Protein AF-A0A6P0VVQ8-F1 (afdb_monomer_lite)

pLDDT: mean 95.33, std 3.58, range [81.12, 98.12]

Sequence (46 aa):
MPEKILVVDDEPDLEILIRQKFRKQIRQKQLEFTFAHNGVEALEVL

Structure (mmCIF, N/CA/C/O backbone):
data_AF-A0A6P0VVQ8-F1
#
_entry.id   AF-A0A6P0VVQ8-F1
#
loop_
_atom_site.group_PDB
_atom_site.id
_atom_site.type_symbol
_atom_site.label_atom_id
_atom_site.label_alt_id
_atom_site.label_comp_id
_atom_site.label_asym_id
_atom_site.label_entity_id
_atom_site.label_seq_id
_atom_site.pdbx_PDB_ins_code
_atom_site.Cartn_x
_atom_site.Cartn_y
_atom_site.Cartn_z
_atom_site.occupancy
_atom_site.B_iso_or_equiv
_atom_site.auth_seq_id
_atom_site.auth_comp_id
_atom_site.auth_asym_id
_atom_site.auth_atom_id
_atom_site.pdbx_PDB_model_num
ATOM 1 N N . MET A 1 1 ? -18.107 -2.875 0.547 1.00 81.12 1 MET A N 1
ATOM 2 C CA . MET A 1 1 ? -16.815 -3.397 0.056 1.00 81.12 1 MET A CA 1
ATOM 3 C C . MET A 1 1 ? -15.825 -2.260 0.200 1.00 81.12 1 MET A C 1
ATOM 5 O O . MET A 1 1 ? -16.250 -1.151 -0.097 1.00 81.12 1 MET A O 1
ATOM 9 N N . PRO A 1 2 ? -14.616 -2.488 0.733 1.00 90.38 2 PRO A N 1
ATOM 10 C CA . PRO A 1 2 ? -13.632 -1.419 0.858 1.00 90.38 2 PRO A CA 1
ATOM 11 C C . PRO A 1 2 ? -13.231 -0.882 -0.517 1.00 90.38 2 PRO A C 1
ATOM 13 O O . PRO A 1 2 ? -13.173 -1.652 -1.481 1.00 90.38 2 PRO A O 1
ATOM 16 N N . GLU A 1 3 ? -12.933 0.411 -0.611 1.00 96.31 3 GLU A N 1
ATOM 17 C CA . GLU A 1 3 ? -12.283 0.963 -1.794 1.00 96.31 3 GLU A CA 1
ATOM 18 C C . GLU A 1 3 ? -10.849 0.422 -1.883 1.00 96.31 3 GLU A C 1
ATOM 20 O O . GLU A 1 3 ? -10.075 0.507 -0.924 1.00 96.31 3 GLU A O 1
ATOM 25 N N . LYS A 1 4 ? -10.499 -0.148 -3.041 1.00 95.69 4 LYS A N 1
ATOM 26 C CA . LYS A 1 4 ? -9.155 -0.663 -3.315 1.00 95.69 4 LYS A CA 1
ATOM 27 C C . LYS A 1 4 ? -8.285 0.438 -3.903 1.00 95.69 4 LYS A C 1
ATOM 29 O O . LYS A 1 4 ? -8.673 1.072 -4.882 1.00 95.69 4 LYS A O 1
ATOM 34 N N . ILE A 1 5 ? -7.116 0.647 -3.313 1.00 96.62 5 ILE A N 1
ATOM 35 C CA . ILE A 1 5 ? -6.152 1.669 -3.710 1.00 96.62 5 ILE A CA 1
ATOM 36 C C . ILE A 1 5 ? -4.819 0.985 -3.997 1.00 96.62 5 ILE A C 1
ATOM 38 O O . ILE A 1 5 ? -4.236 0.361 -3.113 1.00 96.62 5 ILE A O 1
ATOM 42 N N . LEU A 1 6 ? -4.331 1.135 -5.226 1.00 96.69 6 LEU A N 1
ATOM 43 C CA . LEU A 1 6 ? -2.972 0.770 -5.608 1.00 96.69 6 LEU A CA 1
ATOM 44 C C . LEU A 1 6 ? -2.090 2.018 -5.544 1.00 96.69 6 LEU A C 1
ATOM 46 O O . LEU A 1 6 ? -2.388 3.023 -6.189 1.00 96.69 6 LEU A O 1
ATOM 50 N N . VAL A 1 7 ? -1.023 1.950 -4.758 1.00 96.00 7 VAL A N 1
ATOM 51 C CA . VAL A 1 7 ? 0.009 2.986 -4.676 1.00 96.00 7 VAL A CA 1
ATOM 52 C C . VAL A 1 7 ? 1.250 2.471 -5.395 1.00 96.00 7 VAL A C 1
ATOM 54 O O . VA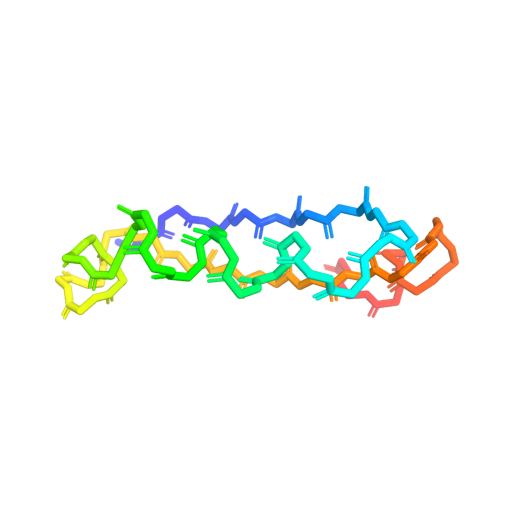L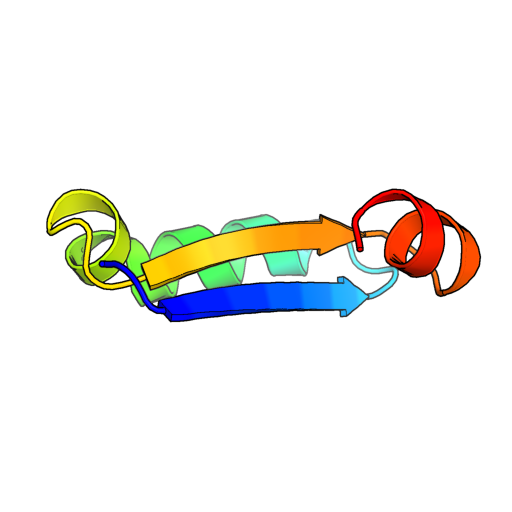 A 1 7 ? 1.692 1.358 -5.121 1.00 96.00 7 VAL A O 1
ATOM 57 N N . VAL A 1 8 ? 1.791 3.270 -6.314 1.00 96.19 8 VAL A N 1
ATOM 58 C CA . VAL A 1 8 ? 2.969 2.917 -7.116 1.00 96.19 8 VAL A CA 1
ATOM 59 C C . VAL A 1 8 ? 4.034 3.979 -6.896 1.00 96.19 8 VAL A C 1
ATOM 61 O O . VAL A 1 8 ? 3.836 5.115 -7.323 1.00 96.19 8 VAL A O 1
ATOM 64 N N . ASP A 1 9 ? 5.112 3.622 -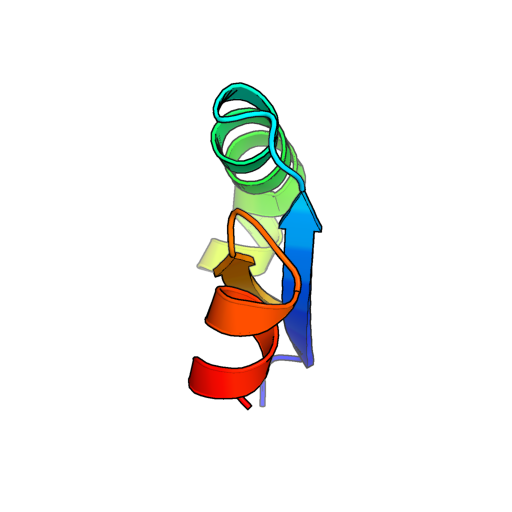6.205 1.00 96.69 9 ASP A N 1
ATOM 65 C CA . ASP A 1 9 ? 6.179 4.548 -5.814 1.00 96.69 9 ASP A CA 1
ATOM 66 C C . ASP A 1 9 ? 7.456 3.775 -5.446 1.00 96.69 9 ASP A C 1
ATOM 68 O O . ASP A 1 9 ? 7.372 2.711 -4.828 1.00 96.69 9 ASP A O 1
ATOM 72 N N . ASP A 1 10 ? 8.630 4.279 -5.824 1.00 94.81 10 ASP A N 1
ATOM 73 C CA . ASP A 1 10 ? 9.919 3.623 -5.583 1.00 94.81 10 ASP A CA 1
ATOM 74 C C . ASP A 1 10 ? 10.482 3.864 -4.168 1.00 94.81 10 ASP A C 1
ATOM 76 O O . ASP A 1 10 ? 11.441 3.196 -3.768 1.00 94.81 10 ASP A O 1
ATOM 80 N N . GLU A 1 11 ? 9.867 4.741 -3.368 1.00 95.75 11 GLU A N 1
ATOM 81 C CA . GLU A 1 11 ? 10.279 5.018 -1.993 1.00 95.75 11 GLU A CA 1
ATOM 82 C C . GLU A 1 11 ? 9.644 4.038 -0.975 1.00 95.75 11 GLU A C 1
ATOM 84 O O . GLU A 1 11 ? 8.429 4.055 -0.742 1.00 95.75 11 GLU A O 1
ATOM 89 N N . PRO A 1 12 ? 10.437 3.217 -0.253 1.00 86.38 12 PRO A N 1
ATOM 90 C CA . PRO A 1 12 ? 9.906 2.238 0.705 1.00 86.38 12 PRO A CA 1
ATOM 91 C C . PRO A 1 12 ? 9.255 2.880 1.942 1.00 86.38 12 PRO A C 1
ATOM 93 O O . PRO A 1 12 ? 8.351 2.300 2.551 1.00 86.38 12 PRO A O 1
ATOM 96 N N . ASP A 1 13 ? 9.673 4.093 2.311 1.00 94.81 13 ASP A N 1
ATOM 97 C CA . ASP A 1 13 ? 9.115 4.811 3.460 1.00 94.81 13 ASP A CA 1
ATOM 98 C C . ASP A 1 13 ? 7.670 5.281 3.209 1.00 94.81 13 ASP A C 1
ATOM 100 O O . ASP A 1 13 ? 6.897 5.454 4.163 1.00 94.81 13 ASP A O 1
ATOM 104 N N . LEU A 1 14 ? 7.253 5.421 1.942 1.00 95.12 14 LEU A N 1
ATOM 105 C CA . LEU A 1 14 ? 5.900 5.846 1.593 1.00 95.12 14 LEU A CA 1
ATOM 106 C C . LEU A 1 14 ? 4.846 4.850 2.088 1.00 95.12 14 LEU A C 1
ATOM 108 O O . LEU A 1 14 ? 3.819 5.263 2.637 1.00 95.12 14 LEU A O 1
ATOM 112 N N . GLU A 1 15 ? 5.094 3.543 1.957 1.00 95.50 15 GLU A N 1
ATOM 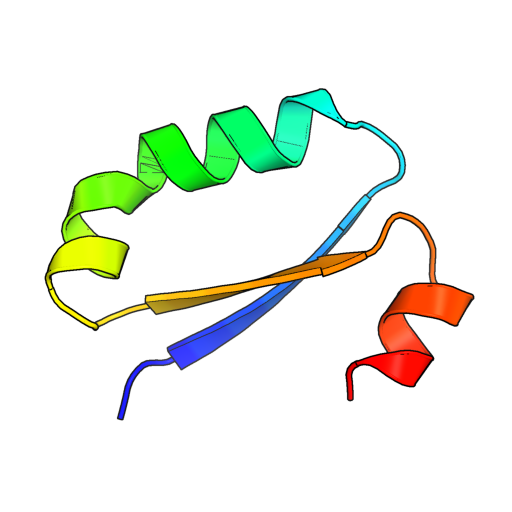113 C CA . GLU A 1 15 ? 4.158 2.516 2.425 1.00 95.50 15 GLU A CA 1
ATOM 114 C C . GLU A 1 15 ? 3.884 2.670 3.927 1.00 95.50 15 GLU A C 1
ATOM 116 O O . GLU A 1 15 ? 2.728 2.657 4.374 1.00 95.50 15 GLU A O 1
ATOM 121 N N . ILE A 1 16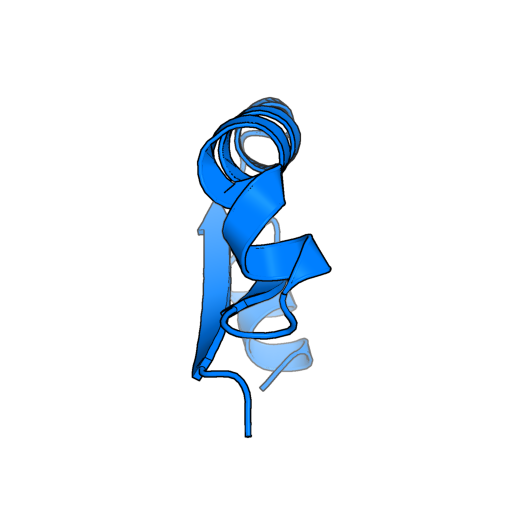 ? 4.942 2.876 4.714 1.00 96.19 16 ILE A N 1
ATOM 122 C CA . ILE A 1 16 ? 4.843 3.055 6.163 1.00 96.19 16 ILE A CA 1
ATOM 123 C C . ILE A 1 16 ? 4.015 4.306 6.479 1.00 96.19 16 ILE A C 1
ATOM 125 O O . ILE A 1 16 ? 3.095 4.242 7.304 1.00 96.19 16 ILE A O 1
ATOM 129 N N . LEU A 1 17 ? 4.283 5.425 5.799 1.00 97.75 17 LEU A N 1
ATOM 130 C CA . LEU A 1 17 ? 3.558 6.684 5.987 1.00 97.75 17 LEU A CA 1
ATOM 131 C C . LEU A 1 17 ? 2.066 6.553 5.646 1.00 97.75 17 LEU A C 1
ATOM 133 O O . LEU A 1 17 ? 1.213 6.991 6.427 1.00 97.75 17 LEU A O 1
ATOM 137 N N . ILE A 1 18 ? 1.724 5.908 4.527 1.00 97.19 18 ILE A N 1
ATOM 138 C CA . ILE A 1 18 ? 0.334 5.675 4.109 1.00 97.19 18 ILE A CA 1
ATOM 139 C C . ILE A 1 18 ? -0.386 4.784 5.124 1.00 97.19 18 ILE A C 1
ATOM 141 O O . ILE A 1 18 ? -1.465 5.139 5.613 1.00 97.19 18 ILE A O 1
ATOM 145 N N . ARG A 1 19 ? 0.223 3.664 5.528 1.00 96.62 19 ARG A N 1
ATOM 146 C CA . ARG A 1 19 ? -0.367 2.763 6.530 1.00 96.62 19 ARG A CA 1
ATOM 147 C C . ARG A 1 19 ? -0.599 3.460 7.866 1.00 96.62 19 ARG A C 1
ATOM 149 O O . ARG A 1 19 ? -1.638 3.242 8.491 1.00 96.62 19 ARG A O 1
ATOM 156 N N . GLN A 1 20 ? 0.331 4.308 8.307 1.00 97.88 20 GLN A N 1
ATOM 157 C CA . GLN A 1 20 ? 0.171 5.090 9.533 1.00 97.88 20 GLN A CA 1
ATOM 158 C C . GLN A 1 20 ? -0.965 6.114 9.407 1.00 97.88 20 GLN A C 1
ATOM 160 O O . GLN A 1 20 ? -1.837 6.166 10.281 1.00 97.88 20 GLN A O 1
ATOM 165 N N . LYS A 1 21 ? -1.003 6.875 8.307 1.00 98.12 21 LYS A N 1
ATOM 166 C CA . LYS A 1 21 ? -2.003 7.924 8.052 1.00 98.12 21 LYS A CA 1
ATOM 167 C C . LYS A 1 21 ? -3.429 7.376 7.970 1.00 98.12 21 LYS A C 1
ATOM 169 O O . LYS A 1 21 ? -4.3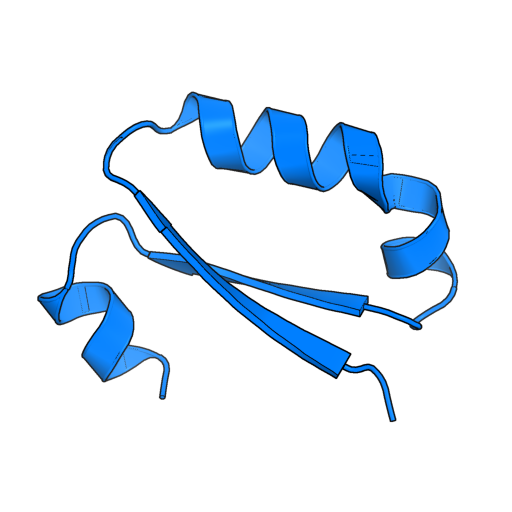45 7.981 8.526 1.00 98.12 21 LYS A O 1
ATOM 174 N N . PHE A 1 22 ? -3.617 6.217 7.336 1.00 97.94 22 PHE A N 1
ATOM 175 C CA . PHE A 1 22 ? -4.936 5.609 7.102 1.00 97.94 22 PHE A CA 1
ATOM 176 C C . PHE A 1 22 ? -5.256 4.427 8.028 1.00 97.94 22 PHE A C 1
ATOM 178 O O . PHE A 1 22 ? -6.214 3.683 7.802 1.00 97.94 22 PHE A O 1
ATOM 185 N N . ARG A 1 23 ? -4.495 4.252 9.119 1.00 97.81 23 ARG A N 1
ATOM 186 C CA . ARG A 1 23 ? -4.626 3.112 10.044 1.00 97.81 23 ARG A CA 1
ATOM 187 C C . ARG A 1 23 ? -6.057 2.882 10.539 1.00 97.81 23 ARG A C 1
ATOM 189 O O . ARG A 1 23 ? -6.470 1.737 10.725 1.00 97.81 23 ARG A O 1
ATOM 196 N N . LYS A 1 24 ? -6.820 3.955 10.785 1.00 98.12 24 LYS A N 1
ATOM 197 C CA . LYS A 1 24 ? -8.211 3.858 11.263 1.00 98.12 24 LYS A CA 1
ATOM 198 C C . LYS A 1 24 ? -9.139 3.302 10.179 1.00 98.12 24 LYS A C 1
ATOM 200 O O . LYS A 1 24 ? -9.897 2.384 10.478 1.00 98.12 24 LYS A O 1
ATOM 205 N N . GLN A 1 25 ? -9.038 3.808 8.953 1.00 98.12 25 GLN A N 1
ATOM 206 C CA . GLN A 1 25 ? -9.846 3.406 7.800 1.00 98.12 25 GLN A CA 1
ATOM 207 C C . GLN A 1 25 ? -9.549 1.964 7.381 1.00 98.12 25 GLN A C 1
ATOM 209 O O . GLN A 1 25 ? -10.478 1.195 7.136 1.00 98.12 25 GLN A O 1
ATOM 214 N N . ILE A 1 26 ? -8.270 1.570 7.399 1.00 96.94 26 ILE A N 1
ATOM 215 C CA . ILE A 1 26 ? -7.839 0.185 7.158 1.00 96.94 26 ILE A CA 1
ATOM 216 C C . ILE A 1 26 ? -8.472 -0.746 8.201 1.00 96.94 26 ILE A C 1
ATOM 218 O O . ILE A 1 26 ? -9.111 -1.740 7.863 1.00 96.94 26 ILE A O 1
ATOM 222 N N . ARG A 1 27 ? -8.384 -0.391 9.492 1.00 96.75 27 ARG A N 1
ATOM 223 C CA . ARG A 1 27 ? -8.986 -1.183 10.580 1.00 96.75 27 ARG A CA 1
ATOM 224 C C . ARG A 1 27 ? -10.512 -1.267 10.481 1.00 96.75 27 ARG A C 1
ATOM 226 O O . ARG A 1 27 ? -11.091 -2.277 10.867 1.00 96.75 27 ARG A O 1
ATOM 233 N N . GLN A 1 28 ? -11.158 -0.215 9.986 1.00 97.81 28 GLN A N 1
ATOM 234 C CA . GLN A 1 28 ? -12.605 -0.163 9.761 1.00 97.81 28 GLN A CA 1
ATOM 235 C C . GLN A 1 28 ? -13.041 -0.841 8.453 1.00 97.81 28 GLN A C 1
ATOM 237 O O . GLN A 1 28 ? -14.234 -0.841 8.163 1.00 97.81 28 GLN A O 1
ATOM 242 N N . LYS A 1 29 ? -12.111 -1.431 7.685 1.00 96.00 29 LYS A N 1
ATOM 243 C CA . LYS A 1 29 ? -12.371 -2.045 6.372 1.00 96.00 29 LYS A CA 1
ATOM 244 C C . LYS A 1 29 ? -13.066 -1.090 5.392 1.00 96.00 29 LYS A C 1
ATOM 246 O O . LYS A 1 29 ? -13.922 -1.512 4.620 1.00 96.00 29 LYS A O 1
ATOM 251 N N . GLN A 1 30 ? -12.716 0.194 5.463 1.00 97.88 30 GLN A N 1
ATOM 252 C CA . GLN A 1 30 ? -13.132 1.201 4.485 1.00 97.88 30 GLN A CA 1
ATOM 253 C C . GLN A 1 30 ? -12.156 1.217 3.313 1.00 97.88 30 GLN A C 1
ATOM 255 O O . GLN A 1 30 ? -12.581 1.158 2.177 1.00 97.88 30 GLN A O 1
ATOM 260 N N . LEU A 1 31 ? -10.850 1.190 3.589 1.00 98.00 31 LEU A N 1
ATOM 261 C CA . LEU A 1 31 ? -9.815 1.212 2.557 1.00 98.00 31 LEU A CA 1
ATOM 262 C C . LEU A 1 31 ? -8.987 -0.070 2.576 1.00 98.00 31 LEU A C 1
ATOM 264 O O . LEU A 1 31 ? -8.623 -0.564 3.648 1.00 98.00 31 LEU A O 1
ATOM 268 N N . GLU A 1 32 ? -8.646 -0.554 1.389 1.00 97.00 32 GLU A N 1
ATOM 269 C CA . GLU A 1 32 ? -7.713 -1.651 1.153 1.00 97.00 32 GLU A CA 1
ATOM 270 C C . GLU A 1 32 ? -6.572 -1.137 0.270 1.00 97.00 32 GLU A C 1
ATOM 272 O O . GLU A 1 32 ? -6.818 -0.596 -0.804 1.00 97.00 32 GLU A O 1
ATOM 277 N N . PHE A 1 33 ? -5.331 -1.266 0.742 1.00 96.31 33 PHE A N 1
ATOM 278 C CA . PHE A 1 33 ? -4.152 -0.752 0.045 1.00 96.31 33 PHE A CA 1
ATOM 279 C C . PHE A 1 33 ? -3.275 -1.891 -0.469 1.00 96.31 33 PHE A C 1
ATOM 281 O O . PHE A 1 33 ? -2.934 -2.794 0.300 1.00 96.31 33 PHE A O 1
ATOM 288 N N . THR A 1 34 ? -2.844 -1.761 -1.721 1.00 96.00 34 THR A N 1
ATOM 289 C CA . THR A 1 34 ? -1.768 -2.535 -2.347 1.00 96.00 34 THR A CA 1
ATOM 290 C C . THR A 1 34 ? -0.654 -1.571 -2.746 1.00 96.00 34 THR A C 1
ATOM 292 O O . THR A 1 34 ? -0.928 -0.433 -3.128 1.00 96.00 34 THR A O 1
ATOM 295 N N . PHE A 1 35 ? 0.594 -2.013 -2.639 1.00 95.56 35 PHE A N 1
ATOM 296 C CA . PHE A 1 35 ? 1.777 -1.211 -2.938 1.00 95.56 35 PHE A CA 1
ATOM 297 C C . PHE A 1 35 ? 2.613 -1.923 -4.000 1.00 95.56 35 PHE A C 1
ATOM 299 O O . PHE A 1 35 ? 2.676 -3.151 -4.002 1.00 95.56 35 PHE A O 1
ATOM 306 N N . ALA A 1 36 ? 3.222 -1.148 -4.890 1.00 96.19 36 ALA A N 1
ATOM 307 C CA . ALA A 1 36 ? 4.155 -1.610 -5.909 1.00 96.19 36 ALA A CA 1
ATOM 308 C C . ALA A 1 36 ? 5.306 -0.606 -6.030 1.00 96.19 36 ALA A C 1
ATOM 310 O O . ALA A 1 36 ? 5.072 0.601 -5.940 1.00 96.19 36 ALA A O 1
ATOM 311 N N . HIS A 1 37 ? 6.527 -1.080 -6.273 1.00 95.25 37 HIS A N 1
ATOM 312 C CA . HIS A 1 37 ? 7.711 -0.217 -6.334 1.00 95.25 37 HIS A CA 1
ATOM 313 C C . HIS A 1 37 ? 7.993 0.360 -7.721 1.00 95.25 37 HIS A C 1
ATOM 315 O O . HIS A 1 37 ? 8.882 1.188 -7.901 1.00 95.25 37 HIS A O 1
ATOM 321 N N . ASN A 1 38 ? 7.265 -0.098 -8.737 1.00 95.12 38 ASN A N 1
ATOM 322 C CA . ASN A 1 38 ? 7.386 0.373 -10.108 1.00 95.12 38 ASN A CA 1
ATOM 323 C C . ASN A 1 38 ? 6.144 -0.011 -10.923 1.00 95.12 38 ASN A C 1
ATOM 325 O O . ASN A 1 38 ? 5.269 -0.752 -10.471 1.00 95.12 38 ASN A O 1
ATOM 329 N N . GLY A 1 39 ? 6.080 0.484 -12.160 1.00 95.06 39 GLY A N 1
ATOM 330 C CA . GLY A 1 39 ? 4.961 0.213 -13.059 1.00 95.06 39 GLY A CA 1
ATOM 331 C C . GLY A 1 39 ? 4.811 -1.258 -13.459 1.00 95.06 39 GLY A C 1
ATOM 332 O O . GLY A 1 39 ? 3.693 -1.686 -13.711 1.00 95.06 39 GLY A O 1
ATOM 333 N N . VAL A 1 40 ? 5.895 -2.038 -13.506 1.00 97.00 40 VAL A N 1
ATOM 334 C CA . VAL A 1 40 ? 5.817 -3.466 -13.859 1.00 97.00 40 VAL A CA 1
ATOM 335 C C . VAL A 1 40 ? 5.159 -4.243 -12.724 1.00 97.00 40 VAL A C 1
ATOM 337 O O . VAL A 1 40 ? 4.162 -4.916 -12.958 1.00 97.00 40 VAL A O 1
ATOM 340 N N . GLU A 1 41 ? 5.630 -4.057 -11.491 1.00 95.50 41 GLU A N 1
ATOM 341 C CA . GLU A 1 41 ? 5.005 -4.631 -10.294 1.00 95.50 41 GLU A CA 1
ATOM 342 C C . GLU A 1 41 ? 3.546 -4.187 -10.147 1.00 95.50 41 GLU A C 1
ATOM 344 O O . GLU A 1 41 ? 2.685 -4.984 -9.791 1.00 95.50 41 GLU A O 1
ATOM 349 N N . ALA A 1 42 ? 3.239 -2.928 -10.477 1.00 95.94 42 ALA A N 1
ATOM 350 C CA . ALA A 1 42 ? 1.877 -2.405 -10.433 1.00 95.94 42 ALA A CA 1
ATOM 351 C C . ALA A 1 42 ? 0.932 -3.136 -11.396 1.00 95.94 42 ALA A C 1
ATOM 353 O O . ALA A 1 42 ? -0.231 -3.353 -11.069 1.00 95.94 42 ALA A O 1
ATOM 354 N N . LEU A 1 43 ? 1.421 -3.518 -12.577 1.00 96.31 43 LEU A N 1
ATOM 355 C CA . LEU A 1 43 ? 0.640 -4.289 -13.542 1.00 96.31 43 LEU A CA 1
ATOM 356 C C . LEU A 1 43 ? 0.421 -5.738 -13.086 1.00 96.31 43 LEU A C 1
ATOM 358 O O . LEU A 1 43 ? -0.599 -6.318 -13.442 1.00 96.31 43 LEU A O 1
ATOM 362 N N . GLU A 1 44 ? 1.333 -6.315 -12.298 1.00 94.75 44 GLU A N 1
ATOM 363 C CA . GLU A 1 44 ? 1.188 -7.674 -11.750 1.00 94.75 44 GLU A CA 1
ATOM 364 C C . GLU A 1 44 ? 0.107 -7.775 -10.660 1.00 94.75 44 GLU A C 1
ATOM 366 O O . GLU A 1 44 ? -0.390 -8.868 -10.386 1.00 94.75 44 GLU A O 1
ATOM 371 N N . VAL A 1 45 ? -0.268 -6.649 -10.043 1.00 88.25 45 VAL A N 1
ATOM 372 C CA . VAL A 1 45 ? -1.261 -6.583 -8.955 1.00 88.25 45 VAL A CA 1
ATOM 373 C C . VAL A 1 45 ? -2.659 -6.118 -9.389 1.00 88.25 45 VAL A C 1
ATOM 375 O O . VAL A 1 45 ? -3.542 -6.005 -8.531 1.00 88.25 45 VAL A O 1
ATOM 378 N N . LEU A 1 46 ? -2.873 -5.844 -10.682 1.00 83.69 46 LEU A N 1
ATOM 379 C CA . LEU A 1 46 ? -4.190 -5.536 -11.269 1.00 83.69 46 LEU A CA 1
ATOM 380 C C . LEU A 1 46 ? -5.014 -6.804 -11.532 1.00 83.69 46 LEU A C 1
ATOM 382 O O . LEU A 1 46 ? -6.237 -6.754 -11.257 1.00 83.69 46 LEU A O 1
#

Radius of gyration: 10.92 Å; chains: 1; bounding box: 27×16×25 Å

Secondary structure (DSSP, 8-state):
-PEEEEEE-S-HHHHHHHHHHTHHHHHTTSEEEEEESSHHHHHHT-

Foldseek 3Di:
DADEDEAEAQDPVVVVVVCVVCVVCVVVSNYDYDYHNHPVRSVVVD